Protein AF-A0A7M1UNX0-F1 (afdb_monomer)

Mean predicted aligned error: 16.03 Å

Sequence (119 aa):
MTHSYSLNDPLVTTILVFTSMSVSFLVLLIIYQSLKSRVVRETKIYLSGEPEEVVREASPSVGNLYWGFIKKFARSIFNTLINKVQTGSIHEWFSFISSWLGILILLAVLMSILYLLAR

Structure (mmCIF, N/CA/C/O backbone):
data_AF-A0A7M1UNX0-F1
#
_entry.id   AF-A0A7M1UNX0-F1
#
loop_
_atom_site.group_PDB
_atom_site.id
_atom_site.type_symbol
_atom_site.label_atom_id
_atom_site.label_alt_id
_atom_site.label_comp_id
_atom_site.label_asym_id
_atom_site.label_entity_id
_atom_site.label_seq_id
_atom_site.pdbx_PDB_ins_code
_atom_site.Cartn_x
_atom_site.Cartn_y
_atom_site.Cartn_z
_atom_site.occupancy
_atom_site.B_iso_or_equiv
_atom_site.auth_seq_id
_atom_site.auth_comp_id
_atom_site.auth_asym_id
_atom_site.auth_atom_id
_atom_site.pdbx_PDB_model_num
ATOM 1 N N . MET A 1 1 ? -60.851 4.393 73.363 1.00 43.59 1 MET A N 1
ATOM 2 C CA . MET A 1 1 ? -59.489 4.057 73.827 1.00 43.59 1 MET A CA 1
ATOM 3 C C . MET A 1 1 ? -58.592 3.978 72.607 1.00 43.59 1 MET A C 1
ATOM 5 O O . MET A 1 1 ? -58.645 3.000 71.877 1.00 43.59 1 MET A O 1
ATOM 9 N N . THR A 1 2 ? -57.864 5.047 72.305 1.00 47.06 2 THR A N 1
ATOM 10 C CA . THR A 1 2 ? -56.889 5.058 71.210 1.00 47.06 2 THR A CA 1
ATOM 11 C C . THR A 1 2 ? -55.593 4.469 71.750 1.00 47.06 2 THR A C 1
ATOM 13 O O . THR A 1 2 ? -54.922 5.113 72.553 1.00 47.06 2 THR A O 1
ATOM 16 N N . HIS A 1 3 ? -55.273 3.228 71.380 1.00 55.56 3 HIS A N 1
ATOM 17 C CA . HIS A 1 3 ? -53.982 2.625 71.705 1.00 55.56 3 HIS A CA 1
ATOM 18 C C . HIS A 1 3 ? -52.884 3.419 70.989 1.00 55.56 3 HIS A C 1
ATOM 20 O O . HIS A 1 3 ? -52.670 3.272 69.789 1.00 55.56 3 HIS A O 1
ATOM 26 N N . SER A 1 4 ? -52.220 4.311 71.720 1.00 59.09 4 SER A N 1
ATOM 27 C CA . SER A 1 4 ? -50.981 4.942 71.286 1.00 59.09 4 SER A CA 1
ATOM 28 C C . SER A 1 4 ? -49.886 3.880 71.343 1.00 59.09 4 SER A C 1
ATOM 30 O O . SER A 1 4 ? -49.402 3.550 72.426 1.00 59.09 4 SER A O 1
ATOM 32 N N . TYR A 1 5 ? -49.543 3.294 70.197 1.00 60.19 5 TYR A N 1
ATOM 33 C CA . TYR A 1 5 ? -48.429 2.355 70.096 1.00 60.19 5 TYR A CA 1
ATOM 34 C C . TYR A 1 5 ? -47.144 3.065 70.542 1.00 60.19 5 TYR A C 1
ATOM 36 O O . TYR A 1 5 ? -46.723 4.052 69.939 1.00 60.19 5 TYR A O 1
ATOM 44 N N . SER A 1 6 ? -46.558 2.600 71.644 1.00 61.09 6 SER A N 1
ATOM 45 C CA . SER A 1 6 ? -45.276 3.091 72.142 1.00 61.09 6 SER A CA 1
ATOM 46 C C . SER A 1 6 ? -44.169 2.633 71.195 1.00 61.09 6 SER A C 1
ATOM 48 O O . SER A 1 6 ? -44.058 1.445 70.901 1.00 61.09 6 SER A O 1
ATOM 50 N N . LEU A 1 7 ? -43.315 3.559 70.752 1.00 60.22 7 LEU A N 1
ATOM 51 C CA . LEU A 1 7 ? -42.129 3.264 69.933 1.00 60.22 7 LEU A CA 1
ATOM 52 C C . LEU A 1 7 ? -41.127 2.313 70.622 1.00 60.22 7 LEU A C 1
ATOM 54 O O . LEU A 1 7 ? -40.220 1.815 69.963 1.00 60.22 7 LEU A O 1
ATOM 58 N N . ASN A 1 8 ? -41.296 2.039 71.921 1.00 66.75 8 ASN A N 1
ATOM 59 C CA . ASN A 1 8 ? -40.419 1.171 72.710 1.00 66.75 8 ASN A CA 1
ATOM 60 C C . ASN A 1 8 ? -40.891 -0.289 72.782 1.00 66.75 8 ASN A C 1
ATOM 62 O O . ASN A 1 8 ? -40.257 -1.086 73.469 1.00 66.75 8 ASN A O 1
ATOM 66 N N . ASP A 1 9 ? -41.996 -0.648 72.124 1.00 82.44 9 ASP A N 1
ATOM 67 C CA . ASP A 1 9 ? -42.488 -2.025 72.126 1.00 82.44 9 ASP A CA 1
ATOM 68 C C . ASP A 1 9 ? -41.681 -2.879 71.117 1.00 82.44 9 ASP A C 1
ATOM 70 O O . ASP A 1 9 ? -41.762 -2.635 69.904 1.00 82.44 9 ASP A O 1
ATOM 74 N N . PRO A 1 10 ? -40.864 -3.852 71.573 1.00 82.88 10 PRO A N 1
ATOM 75 C CA . PRO A 1 10 ? -39.903 -4.568 70.727 1.00 82.88 10 PRO A CA 1
ATOM 76 C C . PRO A 1 10 ? -40.557 -5.362 69.585 1.00 82.88 10 PRO A C 1
ATOM 78 O O . PRO A 1 10 ? -39.935 -5.608 68.551 1.00 82.88 10 PRO A O 1
ATOM 81 N N . LEU A 1 11 ? -41.823 -5.749 69.740 1.00 87.12 11 LEU A N 1
ATOM 82 C CA . LEU A 1 11 ? -42.579 -6.462 68.710 1.00 87.12 11 LEU A CA 1
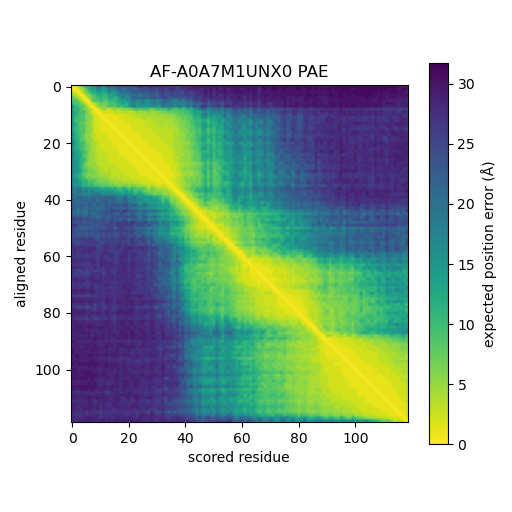ATOM 83 C C . LEU A 1 11 ? -42.968 -5.533 67.551 1.00 87.12 11 LEU A C 1
ATOM 85 O O . LEU A 1 11 ? -42.800 -5.885 66.383 1.00 87.12 11 LEU A O 1
ATOM 89 N N . VAL A 1 12 ? -43.428 -4.321 67.872 1.00 86.50 12 VAL A N 1
ATOM 90 C CA . VAL A 1 12 ? -43.843 -3.316 66.881 1.00 86.50 12 VAL A CA 1
ATOM 91 C C . VAL A 1 12 ? -42.637 -2.820 66.086 1.00 86.50 12 VAL A C 1
ATOM 93 O O . VAL A 1 12 ? -42.711 -2.707 64.861 1.00 86.50 12 VAL A O 1
ATOM 96 N N . THR A 1 13 ? -41.502 -2.592 66.750 1.00 85.94 13 THR A N 1
ATOM 97 C CA . THR A 1 13 ? -40.258 -2.182 66.082 1.00 85.94 13 THR A CA 1
ATOM 98 C C . THR A 1 13 ? -39.712 -3.277 65.168 1.00 85.94 13 THR A C 1
ATOM 100 O O . THR A 1 13 ? -39.326 -2.980 64.038 1.00 85.94 13 THR A O 1
ATOM 103 N N . THR A 1 14 ? -39.758 -4.544 65.589 1.00 88.00 14 THR A N 1
ATOM 104 C CA . THR A 1 14 ? -39.328 -5.683 64.757 1.00 88.00 14 THR A CA 1
ATOM 105 C C . THR A 1 14 ? -40.171 -5.806 63.489 1.00 88.00 14 THR A C 1
ATOM 107 O O . THR A 1 14 ? -39.621 -5.936 62.394 1.00 88.00 14 THR A O 1
ATOM 110 N N . ILE A 1 15 ? -41.500 -5.707 63.606 1.00 92.00 15 ILE A N 1
ATOM 111 C CA . ILE A 1 15 ? -42.409 -5.753 62.450 1.00 92.00 15 ILE A CA 1
ATOM 112 C C . ILE A 1 15 ? -42.124 -4.586 61.499 1.00 92.00 15 ILE A C 1
ATOM 114 O O . ILE A 1 15 ? -42.056 -4.776 60.283 1.00 92.00 15 ILE A O 1
ATOM 118 N N . LEU A 1 16 ? -41.910 -3.386 62.036 1.00 92.06 16 LEU A N 1
ATOM 119 C CA . LEU A 1 16 ? -41.653 -2.189 61.239 1.00 92.06 16 LEU A CA 1
ATOM 120 C C . LEU A 1 16 ? -40.323 -2.277 60.474 1.00 92.06 16 LEU A C 1
ATOM 122 O O . LEU A 1 16 ? -40.277 -1.950 59.287 1.00 92.06 16 LEU A O 1
ATOM 126 N N . VAL A 1 17 ? -39.266 -2.789 61.112 1.00 92.88 17 VAL A N 1
ATOM 127 C CA . VAL A 1 17 ? -37.964 -3.038 60.469 1.00 92.88 17 VAL A CA 1
ATOM 128 C C . VAL A 1 17 ? -38.071 -4.131 59.405 1.00 92.88 17 VAL A C 1
ATOM 130 O O . VAL A 1 17 ? -37.582 -3.961 58.291 1.00 92.88 17 VAL A O 1
ATOM 133 N N . PHE A 1 18 ? -38.759 -5.235 59.691 1.00 95.69 18 PHE A N 1
ATOM 134 C CA . PHE A 1 18 ? -38.923 -6.316 58.718 1.00 95.69 18 PHE A CA 1
ATOM 135 C C . PHE A 1 18 ? -39.702 -5.858 57.477 1.00 95.69 18 PHE A C 1
ATOM 137 O O . PHE A 1 18 ? -39.346 -6.179 56.338 1.00 95.69 18 PHE A O 1
ATOM 144 N N . THR A 1 19 ? -40.742 -5.051 57.692 1.00 94.94 19 THR A N 1
ATOM 145 C CA . THR A 1 19 ? -41.556 -4.488 56.611 1.00 94.94 19 THR A CA 1
ATOM 146 C C . THR A 1 19 ? -40.736 -3.510 55.769 1.00 94.94 19 THR A C 1
ATOM 148 O O . THR A 1 19 ? -40.755 -3.599 54.542 1.00 94.94 19 THR A O 1
ATOM 151 N N . SER A 1 20 ? -39.951 -2.627 56.394 1.00 94.00 20 SER A N 1
ATOM 152 C CA . SER A 1 20 ? -39.115 -1.662 55.667 1.00 94.00 20 SER A CA 1
ATOM 153 C C . SER A 1 20 ? -38.003 -2.339 54.859 1.00 94.00 20 SER A C 1
ATOM 155 O O . SER A 1 20 ? -37.759 -1.956 53.710 1.00 94.00 20 SER A O 1
ATOM 157 N N . MET A 1 21 ? -37.386 -3.398 55.392 1.00 95.19 21 MET A N 1
ATOM 158 C CA . MET A 1 21 ? -36.400 -4.206 54.666 1.00 95.19 21 MET A CA 1
ATOM 159 C C . MET A 1 21 ? -37.033 -4.939 53.480 1.00 95.19 21 MET A C 1
ATOM 161 O O . MET A 1 21 ? -36.472 -4.928 52.385 1.00 9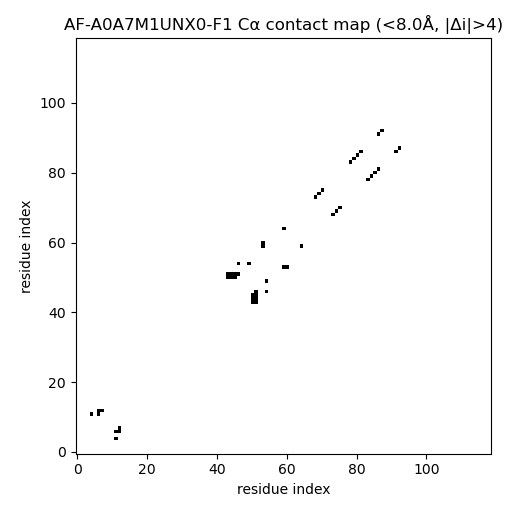5.19 21 MET A O 1
ATOM 165 N N . SER A 1 22 ? -38.224 -5.514 53.664 1.00 96.12 22 SER A N 1
ATOM 166 C CA . SER A 1 22 ? -38.945 -6.230 52.602 1.00 96.12 22 SER A CA 1
ATOM 167 C C . SER A 1 22 ? -39.342 -5.304 51.450 1.00 96.12 22 SER A C 1
ATOM 169 O O . SER A 1 22 ? -39.153 -5.645 50.281 1.00 96.12 22 SER A O 1
ATOM 171 N N . VAL A 1 23 ? -39.833 -4.103 51.769 1.00 97.38 23 VAL A N 1
ATOM 172 C CA . VAL A 1 23 ? -40.164 -3.077 50.768 1.00 97.38 23 VAL A CA 1
ATOM 173 C C . VAL A 1 23 ? -38.905 -2.624 50.031 1.00 97.38 23 VAL A C 1
ATOM 175 O O . VAL A 1 23 ? -38.898 -2.577 48.803 1.00 97.38 23 VAL A O 1
ATOM 178 N N . SER A 1 24 ? -37.817 -2.362 50.758 1.00 95.62 24 SER A N 1
ATOM 179 C CA . SER A 1 24 ? -36.543 -1.950 50.156 1.00 95.62 24 SER A CA 1
ATOM 180 C C . SER A 1 24 ? -35.989 -3.017 49.208 1.00 95.62 24 SER A C 1
ATOM 182 O O . SER A 1 24 ? -35.547 -2.701 48.103 1.00 95.62 24 SER A O 1
ATOM 184 N N . PHE A 1 25 ? -36.068 -4.292 49.597 1.00 97.44 25 PHE A N 1
ATOM 185 C CA . PHE A 1 25 ? -35.654 -5.414 48.760 1.00 97.44 25 PHE A CA 1
ATOM 186 C C . PHE A 1 25 ? -36.489 -5.517 47.478 1.00 97.44 25 PHE A C 1
ATOM 188 O O . PHE A 1 25 ? -35.925 -5.637 46.391 1.00 97.44 25 PHE A O 1
ATOM 195 N N . LEU A 1 26 ? -37.818 -5.411 47.578 1.00 97.38 26 LEU A N 1
ATOM 196 C CA . LEU A 1 26 ? -38.707 -5.445 46.412 1.00 97.38 26 LEU A CA 1
ATOM 197 C C . LEU A 1 26 ? -38.418 -4.303 45.435 1.00 97.38 26 LEU A C 1
ATOM 199 O O . LEU A 1 26 ? -38.343 -4.536 44.229 1.00 97.38 26 LEU A O 1
ATOM 203 N N . VAL A 1 27 ? -38.201 -3.089 45.94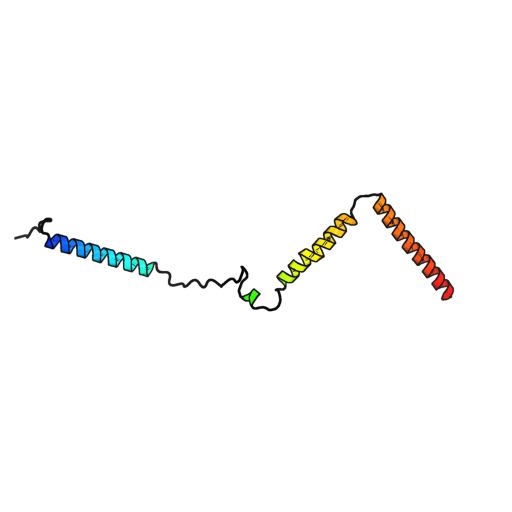5 1.00 97.38 27 VAL A N 1
ATOM 204 C CA . VAL A 1 27 ? -37.848 -1.926 45.119 1.00 97.38 27 VAL A CA 1
ATOM 205 C C . VAL A 1 27 ? -36.541 -2.176 44.365 1.00 97.38 27 VAL A C 1
ATOM 207 O O . VAL A 1 27 ? -36.489 -1.991 43.148 1.00 97.38 27 VAL A O 1
ATOM 210 N N . LEU A 1 28 ? -35.502 -2.662 45.049 1.00 96.50 28 LEU A N 1
ATOM 211 C CA . LEU A 1 28 ? -34.222 -2.989 44.412 1.00 96.50 28 LEU A CA 1
ATOM 212 C C . LEU A 1 28 ? -34.359 -4.096 43.364 1.00 96.50 28 LEU A C 1
ATOM 214 O O . LEU A 1 28 ? -33.731 -4.024 42.309 1.00 96.50 28 LEU A O 1
ATOM 218 N N . LEU A 1 29 ? -35.200 -5.096 43.620 1.00 96.69 29 LEU A N 1
ATOM 219 C CA . LEU A 1 29 ? -35.440 -6.201 42.697 1.00 96.69 29 LEU A CA 1
ATOM 220 C C . LEU A 1 29 ? -36.133 -5.710 41.415 1.00 96.69 29 LEU A C 1
ATOM 222 O O . LEU A 1 29 ? -35.725 -6.087 40.314 1.00 96.69 29 LEU A O 1
ATOM 226 N N . ILE A 1 30 ? -37.122 -4.821 41.536 1.00 96.50 30 ILE A N 1
ATOM 227 C CA . ILE A 1 30 ? -37.799 -4.190 40.391 1.00 96.50 30 ILE A CA 1
ATOM 228 C C . ILE A 1 30 ? -36.816 -3.341 39.578 1.00 96.50 30 ILE A C 1
ATOM 230 O O . ILE A 1 30 ? -36.779 -3.445 38.347 1.00 96.50 30 ILE A O 1
ATOM 234 N N . ILE A 1 31 ? -35.988 -2.536 40.250 1.00 95.38 31 ILE A N 1
ATOM 235 C CA . ILE A 1 31 ? -34.954 -1.717 39.602 1.00 95.38 31 ILE A CA 1
ATOM 236 C C . ILE A 1 31 ? -33.957 -2.613 38.862 1.00 95.38 31 ILE A C 1
ATOM 238 O O . ILE A 1 31 ? -33.671 -2.373 37.690 1.00 95.38 31 ILE A O 1
ATOM 242 N N . TYR A 1 32 ? -33.476 -3.679 39.505 1.00 95.31 32 TYR A N 1
ATOM 243 C CA . TYR A 1 32 ? -32.552 -4.636 38.901 1.00 95.31 32 TYR A CA 1
ATOM 244 C C . TYR A 1 32 ? -33.148 -5.283 37.649 1.00 95.31 32 TYR A C 1
ATOM 246 O O . TYR A 1 32 ? -32.501 -5.298 36.606 1.00 95.31 32 TYR A O 1
ATOM 254 N N . GLN A 1 33 ? -34.387 -5.777 37.714 1.00 92.94 33 GLN A N 1
ATOM 255 C CA . GLN A 1 33 ? -35.038 -6.379 36.548 1.00 92.94 33 GLN A CA 1
ATOM 256 C C . GLN A 1 33 ? -35.270 -5.376 35.412 1.00 92.94 33 GLN A C 1
ATOM 258 O O . GLN A 1 33 ? -35.189 -5.760 34.246 1.00 92.94 33 GLN A O 1
ATOM 263 N N . SER A 1 34 ? -35.522 -4.106 35.738 1.00 90.31 34 SER A N 1
ATOM 264 C CA . SER A 1 34 ? -35.727 -3.043 34.747 1.00 90.31 34 SER A CA 1
ATOM 265 C C . SER A 1 34 ? -34.420 -2.596 34.086 1.00 90.31 34 SER A C 1
ATOM 267 O O . SER A 1 34 ? -34.400 -2.322 32.889 1.00 90.31 34 SER A O 1
ATOM 269 N N . LEU A 1 35 ? -33.323 -2.543 34.847 1.00 90.25 35 LEU A N 1
ATOM 270 C CA . LEU A 1 35 ? -31.995 -2.158 34.354 1.00 90.25 35 LEU A CA 1
ATOM 271 C C . LEU A 1 35 ? -31.235 -3.315 33.706 1.00 90.25 35 LEU A C 1
ATOM 273 O O . LEU A 1 35 ? -30.281 -3.079 32.961 1.00 90.25 35 LEU A O 1
ATOM 277 N N . LYS A 1 36 ? -31.617 -4.565 33.988 1.00 88.50 36 LYS A N 1
ATOM 278 C CA . LYS A 1 36 ? -30.982 -5.739 33.398 1.00 88.50 36 LYS A CA 1
ATOM 279 C C . LYS A 1 36 ? -31.161 -5.693 31.883 1.00 88.50 36 LYS A C 1
ATOM 281 O O . LYS A 1 36 ? -32.236 -5.977 31.354 1.00 88.50 36 LYS A O 1
ATOM 286 N N . SER A 1 37 ? -30.073 -5.363 31.190 1.00 78.69 37 SER A N 1
ATOM 287 C CA . SER A 1 37 ? -30.018 -5.410 29.734 1.00 78.69 37 SER A CA 1
ATOM 288 C C . SER A 1 37 ? -30.431 -6.800 29.255 1.00 78.69 37 SER A C 1
ATOM 290 O O . SER A 1 37 ? -29.869 -7.812 29.675 1.00 78.69 37 SER A O 1
ATOM 292 N N . ARG A 1 38 ? -31.427 -6.841 28.368 1.00 78.81 38 ARG A N 1
ATOM 293 C CA . ARG A 1 38 ? -31.858 -8.069 27.684 1.00 78.81 38 ARG A CA 1
ATOM 294 C C . ARG A 1 38 ? -31.006 -8.378 26.455 1.00 78.81 38 ARG A C 1
ATOM 296 O O . ARG A 1 38 ? -31.157 -9.442 25.866 1.00 78.81 38 ARG A O 1
ATOM 303 N N . VAL A 1 39 ? -30.132 -7.454 26.061 1.00 78.44 39 VAL A N 1
ATOM 304 C CA . VAL A 1 39 ? -29.289 -7.603 24.879 1.00 78.44 39 VAL A CA 1
ATOM 305 C C . VAL A 1 39 ? -28.002 -8.302 25.293 1.00 78.44 39 VAL A C 1
ATOM 307 O O . VAL A 1 39 ? -27.145 -7.714 25.957 1.00 78.44 39 VAL A O 1
ATOM 310 N N . VAL A 1 40 ? -27.878 -9.567 24.897 1.00 75.69 40 VAL A N 1
ATOM 311 C CA . VAL A 1 40 ? -26.602 -10.280 24.917 1.00 75.69 40 VAL A CA 1
ATOM 312 C C . VAL A 1 40 ? -25.740 -9.652 23.829 1.00 75.69 40 VAL A C 1
ATOM 314 O O . VAL A 1 40 ? -26.099 -9.662 22.654 1.00 75.69 40 VAL A O 1
ATOM 317 N N . ARG A 1 41 ? -24.631 -9.027 24.225 1.00 66.62 41 ARG A N 1
ATOM 318 C CA . ARG A 1 41 ? -23.703 -8.420 23.275 1.00 66.62 41 ARG A CA 1
ATOM 319 C C . ARG A 1 41 ? -22.950 -9.548 22.576 1.00 66.62 41 ARG A C 1
ATOM 321 O O . ARG A 1 41 ? -22.065 -10.147 23.177 1.00 66.62 41 ARG A O 1
ATOM 328 N N . GLU A 1 42 ? -23.294 -9.828 21.324 1.00 72.56 42 GLU A N 1
ATOM 329 C CA . GLU A 1 42 ? -22.480 -10.698 20.477 1.00 72.56 42 GLU A CA 1
ATOM 330 C C . GLU A 1 42 ? -21.187 -9.961 20.118 1.00 72.56 42 GLU A C 1
ATOM 332 O O . GLU A 1 42 ? -21.114 -9.174 19.174 1.00 72.56 42 GLU A O 1
ATOM 337 N N . THR A 1 43 ? -20.152 -10.148 20.931 1.00 70.50 43 THR A N 1
ATOM 338 C CA . THR A 1 43 ? -18.800 -9.734 20.566 1.00 70.50 43 THR A CA 1
ATOM 339 C C . THR A 1 43 ? -18.233 -10.782 19.623 1.00 70.50 43 THR A C 1
ATOM 341 O O . THR A 1 43 ? -18.000 -11.915 20.045 1.00 70.50 43 THR A O 1
ATOM 344 N N . LYS A 1 44 ? -18.007 -10.408 18.358 1.00 72.25 44 LYS A N 1
ATOM 345 C CA . LYS A 1 44 ? -17.253 -11.248 17.421 1.00 72.25 44 LYS A CA 1
ATOM 346 C C . LYS A 1 44 ? -15.917 -11.628 18.066 1.00 72.25 44 LYS A C 1
ATOM 348 O O . LYS A 1 44 ? -15.231 -10.769 18.622 1.00 72.25 44 LYS A O 1
ATOM 353 N N . ILE A 1 45 ? -15.579 -12.913 18.024 1.00 78.06 45 ILE A N 1
ATOM 354 C CA . ILE A 1 45 ? -14.311 -13.421 18.541 1.00 78.06 45 ILE A CA 1
ATOM 355 C C . ILE A 1 45 ? -13.218 -12.993 17.559 1.00 78.06 45 ILE A C 1
ATOM 357 O O . ILE A 1 45 ? -13.315 -13.240 16.356 1.00 78.06 45 ILE A O 1
ATOM 361 N N . TYR A 1 46 ? -12.200 -12.309 18.076 1.00 80.50 46 TYR A N 1
ATOM 362 C CA . TYR A 1 46 ? -11.013 -11.944 17.312 1.00 80.50 46 TYR A CA 1
ATOM 363 C C . TYR A 1 46 ? -9.915 -12.958 17.612 1.00 80.50 46 TYR A C 1
ATOM 365 O O . TYR A 1 46 ? -9.564 -13.183 18.772 1.00 80.50 46 TYR A O 1
ATOM 373 N N . LEU A 1 47 ? -9.352 -13.550 16.567 1.00 77.44 47 LEU A N 1
ATOM 374 C CA . LEU A 1 47 ? -8.202 -14.439 16.656 1.00 77.44 47 LEU A CA 1
ATOM 375 C C . LEU A 1 47 ? -6.960 -13.606 16.344 1.00 77.44 47 LEU A C 1
ATOM 377 O O . LEU A 1 47 ? -6.774 -13.144 15.223 1.00 77.44 47 LEU A O 1
ATOM 381 N N . SER A 1 48 ? -6.125 -13.372 17.359 1.00 79.38 48 SER A N 1
ATOM 382 C CA . SER A 1 48 ? -4.887 -12.583 17.234 1.00 79.38 48 SER A CA 1
ATOM 383 C C . SER A 1 48 ? -5.088 -11.152 16.706 1.00 79.38 48 SER A C 1
ATOM 385 O O . SER A 1 48 ? -4.218 -10.610 16.031 1.00 79.38 48 SER A O 1
ATOM 387 N N . GLY A 1 49 ? -6.226 -10.527 17.027 1.00 79.50 49 GLY A N 1
ATOM 388 C CA . GLY A 1 49 ? -6.560 -9.166 16.585 1.00 79.50 49 GLY A CA 1
ATOM 389 C C . GLY A 1 49 ? -7.212 -9.085 15.202 1.00 79.50 49 GLY A C 1
ATOM 390 O O . GLY A 1 49 ? -7.677 -8.012 14.828 1.00 79.50 49 GLY A O 1
ATOM 391 N N . GLU A 1 50 ? -7.324 -10.205 14.489 1.00 78.56 50 GLU A N 1
ATOM 392 C CA . GLU A 1 50 ? -8.035 -10.307 13.214 1.00 78.56 50 GLU A CA 1
ATOM 393 C C . GLU A 1 50 ? -9.430 -10.920 13.426 1.00 78.56 50 GLU A C 1
ATOM 395 O O . GLU A 1 50 ? -9.617 -11.761 14.317 1.00 78.56 50 GLU A O 1
ATOM 400 N N . PRO A 1 51 ? -10.445 -10.505 12.651 1.00 81.25 51 PRO A N 1
ATOM 401 C CA . PRO A 1 51 ? -11.764 -11.120 12.721 1.00 81.25 51 PRO A CA 1
ATOM 402 C C . PRO A 1 51 ? -11.703 -12.578 12.240 1.00 81.25 51 PRO A C 1
ATOM 404 O O . PRO A 1 51 ? -10.928 -12.918 11.347 1.00 81.25 51 PRO A O 1
ATOM 407 N N . GLU A 1 52 ? -12.562 -13.439 12.795 1.00 79.19 52 GLU A N 1
ATOM 408 C CA . GLU A 1 52 ? -12.634 -14.871 12.446 1.00 79.19 52 GLU A CA 1
ATOM 409 C C . GLU A 1 52 ? -12.727 -15.142 10.934 1.00 79.19 52 GLU A C 1
ATOM 411 O O . GLU A 1 52 ? -12.173 -16.122 10.443 1.00 79.19 52 GLU A O 1
ATOM 416 N N . GLU A 1 53 ? -13.396 -14.255 10.197 1.00 76.94 53 GLU A N 1
ATOM 417 C CA . GLU A 1 53 ? -13.554 -14.308 8.739 1.00 76.94 53 GLU A CA 1
ATOM 418 C C . GLU A 1 53 ? -12.193 -14.352 8.016 1.00 76.94 53 GLU A C 1
ATOM 420 O O . GLU A 1 53 ? -12.014 -15.145 7.097 1.00 76.94 53 GLU A O 1
ATOM 425 N N . VAL A 1 54 ? -11.199 -13.593 8.493 1.00 74.00 54 VAL A N 1
ATOM 426 C CA . VAL A 1 54 ? -9.849 -13.530 7.902 1.00 74.00 54 VAL A CA 1
ATOM 427 C C . VAL A 1 54 ? -9.034 -14.789 8.206 1.00 74.00 54 VAL A C 1
ATOM 429 O O . VAL A 1 54 ? -8.223 -15.207 7.387 1.00 74.00 54 VAL A O 1
ATOM 432 N N . VAL A 1 55 ? -9.241 -15.407 9.372 1.00 72.94 55 VAL A N 1
ATOM 433 C CA . VAL A 1 55 ? -8.493 -16.608 9.794 1.00 72.94 55 VAL A CA 1
ATOM 434 C C . VAL A 1 55 ? -9.051 -17.883 9.158 1.00 72.94 55 VAL A C 1
ATOM 436 O O . VAL A 1 55 ? -8.321 -18.855 8.971 1.00 72.94 55 VAL A O 1
ATOM 439 N N . ARG A 1 56 ? -10.343 -17.895 8.815 1.00 74.94 56 ARG A N 1
ATOM 440 C CA . ARG A 1 56 ? -10.986 -19.027 8.131 1.00 74.94 56 ARG A CA 1
ATOM 441 C C . ARG A 1 56 ? -10.590 -19.141 6.660 1.00 74.94 56 ARG A C 1
ATOM 443 O O . ARG A 1 56 ? -10.665 -20.234 6.102 1.00 74.94 56 ARG A O 1
ATOM 450 N N . GLU A 1 57 ? -10.193 -18.042 6.029 1.00 77.19 57 GLU A N 1
ATOM 451 C CA . GLU A 1 57 ? -9.764 -18.039 4.634 1.00 77.19 57 GLU A CA 1
ATOM 452 C C . GLU A 1 57 ? -8.310 -18.513 4.500 1.00 77.19 57 GLU A C 1
ATOM 454 O O . GLU A 1 57 ? -7.397 -18.006 5.146 1.00 77.19 57 GLU A O 1
ATOM 459 N N . ALA A 1 58 ? -8.072 -19.489 3.619 1.00 75.69 58 ALA A N 1
ATOM 460 C CA . ALA A 1 58 ? -6.724 -19.997 3.348 1.00 75.69 58 ALA A CA 1
ATOM 461 C C . ALA A 1 58 ? -5.840 -18.985 2.590 1.00 75.69 58 ALA A C 1
ATOM 463 O O . ALA A 1 58 ? -4.614 -19.104 2.589 1.00 75.69 58 ALA A O 1
ATOM 464 N N . SER A 1 59 ? -6.453 -18.005 1.921 1.00 77.38 59 SER A N 1
ATOM 465 C CA . SER A 1 59 ? -5.769 -16.966 1.154 1.00 77.38 59 SER A CA 1
ATOM 466 C C . SER A 1 59 ? -5.920 -15.597 1.816 1.00 77.38 59 SER A C 1
ATOM 468 O O . SER A 1 59 ? -7.007 -15.278 2.290 1.00 77.38 59 SER A O 1
ATOM 470 N N . PRO A 1 60 ? -4.879 -14.747 1.795 1.00 75.94 60 PRO A N 1
ATOM 471 C CA . PRO A 1 60 ? -4.987 -13.388 2.304 1.00 75.94 60 PRO A CA 1
ATOM 472 C C . PRO A 1 60 ? -5.977 -12.559 1.479 1.00 75.94 60 PRO A C 1
ATOM 474 O O . PRO A 1 60 ? -6.063 -12.703 0.258 1.00 75.94 60 PRO A O 1
ATOM 477 N N . SER A 1 61 ? -6.660 -11.627 2.146 1.00 81.75 61 SER A N 1
ATOM 478 C CA . SER A 1 61 ? -7.551 -10.677 1.482 1.00 81.75 61 SER A CA 1
ATOM 479 C C . SER A 1 61 ? -6.809 -9.835 0.435 1.00 81.75 61 SER A C 1
ATOM 481 O O . SER A 1 61 ? -5.611 -9.545 0.554 1.00 81.75 61 SER A O 1
ATOM 483 N N . VAL A 1 62 ? -7.541 -9.376 -0.582 1.00 83.88 62 VAL A N 1
ATOM 484 C CA . VAL A 1 62 ? -7.000 -8.513 -1.649 1.00 83.88 62 VAL A CA 1
ATOM 485 C C . VAL A 1 62 ? -6.362 -7.241 -1.073 1.00 83.88 62 VAL A C 1
ATOM 487 O O . VAL A 1 62 ? -5.318 -6.803 -1.552 1.00 83.88 62 VAL A O 1
ATOM 490 N N . GLY A 1 63 ? -6.927 -6.687 0.006 1.00 83.25 63 GLY A N 1
ATOM 491 C CA . GLY A 1 63 ? -6.360 -5.533 0.709 1.00 83.25 63 GLY A CA 1
ATOM 492 C C . GLY A 1 63 ? -4.987 -5.819 1.326 1.00 83.25 63 GLY A C 1
ATOM 493 O O . GLY A 1 63 ? -4.066 -5.011 1.189 1.00 83.25 63 GLY A O 1
ATOM 494 N N . ASN A 1 64 ? -4.808 -6.997 1.928 1.00 83.12 64 ASN A N 1
ATOM 495 C CA . ASN A 1 64 ? -3.528 -7.414 2.504 1.00 83.12 64 ASN A CA 1
ATOM 496 C C . ASN A 1 64 ? -2.471 -7.674 1.423 1.00 83.12 64 ASN A C 1
ATOM 498 O O . ASN A 1 64 ? -1.312 -7.284 1.583 1.00 83.12 64 ASN A O 1
ATOM 502 N N . LEU A 1 65 ? -2.869 -8.264 0.293 1.00 86.81 65 LEU A N 1
ATOM 503 C CA . LEU A 1 65 ? -2.013 -8.427 -0.887 1.00 86.81 65 LEU A CA 1
ATOM 504 C C . LEU A 1 65 ? -1.581 -7.079 -1.471 1.00 86.81 65 LEU A C 1
ATOM 506 O O . LEU A 1 65 ? -0.392 -6.869 -1.720 1.00 86.81 65 LEU A O 1
ATOM 510 N N . TYR A 1 66 ? -2.524 -6.149 -1.630 1.00 89.25 66 TYR A N 1
ATOM 511 C CA . TYR A 1 66 ? -2.249 -4.790 -2.089 1.00 89.25 66 TYR A CA 1
ATOM 512 C C . TYR A 1 66 ? -1.245 -4.092 -1.170 1.00 89.25 66 TYR A C 1
ATOM 514 O O . TYR A 1 66 ? -0.234 -3.557 -1.629 1.00 89.25 66 TYR A O 1
ATOM 522 N N . TRP A 1 67 ? -1.463 -4.156 0.143 1.00 87.94 67 TRP A N 1
ATOM 523 C CA . TRP A 1 67 ? -0.554 -3.534 1.098 1.00 87.94 67 TRP A CA 1
ATOM 524 C C . TRP A 1 67 ? 0.833 -4.185 1.104 1.00 87.94 67 TRP A C 1
ATOM 526 O O . TRP A 1 67 ? 1.852 -3.488 1.145 1.00 87.94 67 TRP A O 1
ATOM 536 N N . GLY A 1 68 ? 0.893 -5.514 0.988 1.00 88.69 68 GLY A N 1
ATOM 537 C CA . GLY A 1 68 ? 2.141 -6.257 0.827 1.00 88.69 68 GLY A CA 1
ATOM 538 C C . GLY A 1 68 ? 2.926 -5.818 -0.412 1.00 88.69 68 GLY A C 1
ATOM 539 O O . GLY A 1 68 ? 4.132 -5.562 -0.323 1.00 88.69 68 GLY A O 1
ATOM 540 N N . PHE A 1 69 ? 2.238 -5.653 -1.543 1.00 92.75 69 PHE A N 1
ATOM 541 C CA . PHE A 1 69 ? 2.819 -5.144 -2.784 1.00 92.75 69 PHE A CA 1
ATOM 542 C C . PHE A 1 69 ? 3.361 -3.722 -2.619 1.00 92.75 69 PHE A C 1
ATOM 544 O O . PHE A 1 69 ? 4.523 -3.466 -2.944 1.00 92.75 69 PHE A O 1
ATOM 551 N N . ILE A 1 70 ? 2.570 -2.806 -2.057 1.00 92.44 70 ILE A N 1
ATOM 552 C CA . ILE A 1 70 ? 2.999 -1.418 -1.846 1.00 92.44 70 ILE A CA 1
ATOM 553 C C . ILE A 1 70 ? 4.253 -1.364 -0.969 1.00 92.44 70 ILE A C 1
ATOM 555 O O . ILE A 1 70 ? 5.229 -0.682 -1.299 1.00 92.44 70 ILE A O 1
ATOM 559 N N . LYS A 1 71 ? 4.258 -2.118 0.134 1.00 89.00 71 LYS A N 1
ATOM 560 C CA . LYS A 1 71 ? 5.322 -2.049 1.137 1.00 89.00 71 LYS A CA 1
ATOM 561 C C . LYS A 1 71 ? 6.650 -2.612 0.636 1.00 89.00 71 LYS A C 1
ATOM 563 O O . LYS A 1 71 ? 7.691 -2.046 0.968 1.00 89.00 71 LYS A O 1
ATOM 568 N N . LYS A 1 72 ? 6.631 -3.700 -0.141 1.00 88.44 72 LYS A N 1
ATOM 569 C CA . LYS A 1 72 ? 7.857 -4.310 -0.684 1.00 88.44 72 LYS A CA 1
ATOM 570 C C . LYS A 1 72 ? 8.265 -3.732 -2.032 1.00 88.44 72 LYS A C 1
ATOM 572 O O . LYS A 1 72 ? 9.426 -3.382 -2.209 1.00 88.44 72 LYS A O 1
ATOM 577 N N . PHE A 1 73 ? 7.338 -3.658 -2.978 1.00 90.44 73 PHE A N 1
ATOM 578 C CA . PHE A 1 73 ? 7.661 -3.388 -4.373 1.00 90.44 73 PHE A CA 1
ATOM 579 C C . PHE A 1 73 ? 7.584 -1.899 -4.687 1.00 90.44 73 PHE A C 1
ATOM 581 O O . PHE A 1 73 ? 8.599 -1.294 -5.030 1.00 90.44 73 PHE A O 1
ATOM 588 N N . ALA A 1 74 ? 6.417 -1.282 -4.483 1.00 89.75 74 ALA A N 1
ATOM 589 C CA . ALA A 1 74 ? 6.221 0.123 -4.839 1.00 89.75 74 ALA A CA 1
ATOM 590 C C . ALA A 1 74 ? 7.184 1.038 -4.072 1.00 89.75 74 ALA A C 1
ATOM 592 O O . ALA A 1 74 ? 7.823 1.904 -4.666 1.00 89.75 74 ALA A O 1
ATOM 593 N N . ARG A 1 75 ? 7.372 0.793 -2.769 1.00 90.69 75 ARG A N 1
ATOM 594 C CA . ARG A 1 75 ? 8.307 1.571 -1.950 1.00 90.69 75 ARG A CA 1
ATOM 595 C C . ARG A 1 75 ? 9.764 1.403 -2.383 1.00 90.69 75 ARG A C 1
ATOM 597 O O . ARG A 1 75 ? 10.508 2.379 -2.386 1.00 90.69 75 ARG A O 1
ATOM 604 N N . SER A 1 76 ? 10.177 0.188 -2.747 1.00 89.25 76 SER A N 1
ATOM 605 C CA . SER A 1 76 ? 11.545 -0.070 -3.209 1.00 89.25 76 SER A CA 1
ATOM 606 C C . SER A 1 76 ? 11.820 0.621 -4.542 1.00 89.25 76 SER A C 1
ATOM 608 O O . SER A 1 76 ? 12.836 1.305 -4.674 1.00 89.25 76 SER A O 1
ATOM 610 N N . ILE A 1 77 ? 10.892 0.521 -5.496 1.00 88.69 77 ILE A N 1
ATOM 611 C CA . ILE A 1 77 ? 11.001 1.181 -6.801 1.00 88.69 77 ILE A CA 1
ATOM 612 C C . ILE A 1 77 ? 11.032 2.691 -6.640 1.00 88.69 77 ILE A C 1
ATOM 614 O O . ILE A 1 77 ? 11.935 3.337 -7.160 1.00 88.69 77 ILE A O 1
ATOM 618 N N . PHE A 1 78 ? 10.091 3.245 -5.880 1.00 88.50 78 PHE A N 1
ATOM 619 C CA . PHE A 1 78 ? 10.005 4.680 -5.649 1.00 88.50 78 PHE A CA 1
ATOM 620 C C . PHE A 1 78 ? 11.293 5.232 -5.033 1.00 88.50 78 PHE A C 1
ATOM 622 O O . PHE A 1 78 ? 11.877 6.177 -5.560 1.00 88.50 78 PHE A O 1
ATOM 629 N N . ASN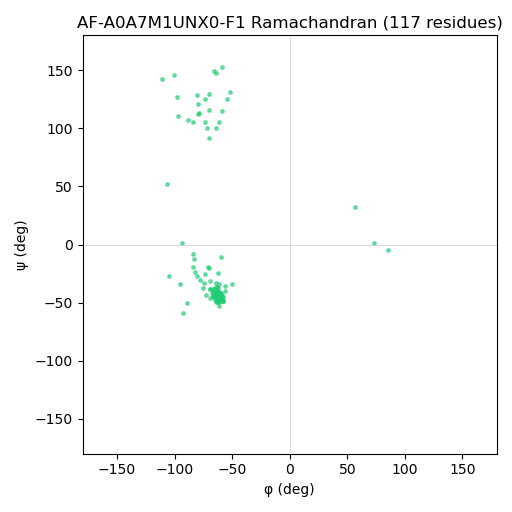 A 1 79 ? 11.796 4.581 -3.980 1.00 86.88 79 ASN A N 1
ATOM 630 C CA . ASN A 1 79 ? 13.059 4.966 -3.356 1.00 86.88 79 ASN A CA 1
ATOM 631 C C . ASN A 1 79 ? 14.243 4.822 -4.316 1.00 86.88 79 ASN A C 1
ATOM 633 O O . ASN A 1 79 ? 15.165 5.627 -4.267 1.00 86.88 79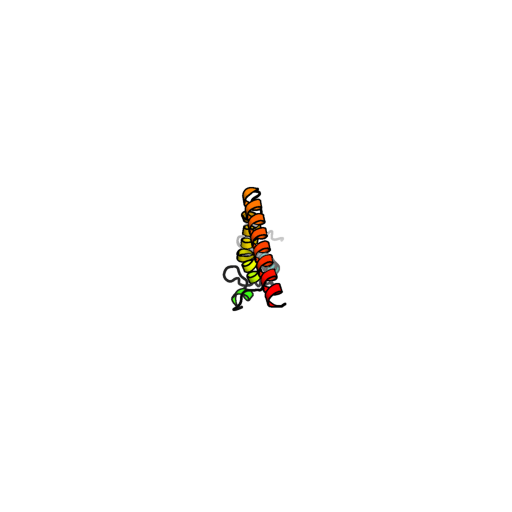 ASN A O 1
ATOM 637 N N . THR A 1 80 ? 14.241 3.803 -5.174 1.00 86.31 80 THR A N 1
ATOM 638 C CA . THR A 1 80 ? 15.322 3.600 -6.143 1.00 86.31 80 THR A CA 1
ATOM 639 C C . THR A 1 80 ? 15.305 4.684 -7.211 1.00 86.31 80 THR A C 1
ATOM 641 O O . THR A 1 80 ? 16.352 5.260 -7.486 1.00 86.31 80 THR A O 1
ATOM 644 N N . LEU A 1 81 ? 14.141 5.003 -7.780 1.00 84.62 81 LEU A N 1
ATOM 645 C CA . LEU A 1 81 ? 14.022 6.064 -8.777 1.00 84.62 81 LEU A CA 1
ATOM 646 C C . LEU A 1 81 ? 14.437 7.410 -8.188 1.00 84.62 81 LEU A C 1
ATOM 648 O O . LEU A 1 81 ? 15.312 8.066 -8.738 1.00 84.62 81 LEU A O 1
ATOM 652 N N . ILE A 1 82 ? 13.865 7.802 -7.052 1.00 82.56 82 ILE A N 1
ATOM 653 C CA . ILE A 1 82 ? 14.170 9.112 -6.473 1.00 82.56 82 ILE A CA 1
ATOM 654 C C . ILE A 1 82 ? 15.638 9.199 -6.065 1.00 82.56 82 ILE A C 1
ATOM 656 O O . ILE A 1 82 ? 16.328 10.130 -6.465 1.00 82.56 82 ILE A O 1
ATOM 660 N N . ASN A 1 83 ? 16.149 8.214 -5.327 1.00 80.81 83 ASN A N 1
ATOM 661 C CA . ASN A 1 83 ? 17.479 8.351 -4.738 1.00 80.81 83 ASN A CA 1
ATOM 662 C C . ASN A 1 83 ? 18.619 8.024 -5.708 1.00 80.81 83 ASN A C 1
ATOM 664 O O . ASN A 1 83 ? 19.732 8.475 -5.467 1.00 80.81 83 ASN A O 1
ATOM 668 N N . LYS A 1 84 ? 18.388 7.219 -6.757 1.00 75.56 84 LYS A N 1
ATOM 669 C CA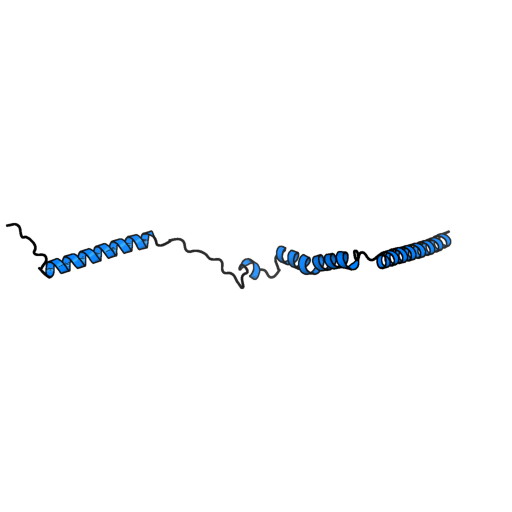 . LYS A 1 84 ? 19.447 6.847 -7.716 1.00 75.56 84 LYS A CA 1
ATOM 670 C C . LYS A 1 84 ? 19.356 7.552 -9.061 1.00 75.56 84 LYS A C 1
ATOM 672 O O . LYS A 1 84 ? 20.369 7.648 -9.736 1.00 75.56 84 LYS A O 1
ATOM 677 N N . VAL A 1 85 ? 18.164 7.966 -9.493 1.00 73.50 85 VAL A N 1
ATOM 678 C CA . VAL A 1 85 ? 17.990 8.626 -10.800 1.00 73.50 85 VAL A CA 1
ATOM 679 C C . VAL A 1 85 ? 18.004 10.144 -10.642 1.00 73.50 85 VAL A C 1
ATOM 681 O O . VAL A 1 85 ? 18.513 10.846 -11.510 1.00 73.50 85 VAL A O 1
ATOM 684 N N . GLN A 1 86 ? 17.483 10.666 -9.529 1.00 72.50 86 GLN A N 1
ATOM 685 C CA . GLN A 1 86 ? 17.449 12.101 -9.236 1.00 72.50 86 GLN A CA 1
ATOM 686 C C . GLN A 1 86 ? 18.469 12.487 -8.161 1.00 72.50 86 GLN A C 1
ATOM 688 O O . GLN A 1 86 ? 18.157 13.155 -7.180 1.00 72.50 86 GLN A O 1
ATOM 693 N N . THR A 1 87 ? 19.721 12.092 -8.363 1.00 76.19 87 THR A N 1
ATOM 694 C CA . THR A 1 87 ? 20.842 12.375 -7.453 1.00 76.19 87 THR A CA 1
ATOM 695 C C . THR A 1 87 ? 21.262 13.848 -7.452 1.00 76.19 87 THR A C 1
ATOM 697 O O . THR A 1 87 ? 21.940 14.296 -6.533 1.00 76.19 87 THR A O 1
ATOM 700 N N . GLY A 1 88 ? 20.900 14.617 -8.487 1.00 76.88 88 GLY A N 1
ATOM 701 C CA . GLY A 1 88 ? 21.281 16.030 -8.639 1.00 76.88 88 GLY A CA 1
ATOM 702 C C . GLY A 1 88 ? 22.754 16.260 -9.014 1.00 76.88 88 GLY A C 1
ATOM 703 O O . GLY A 1 88 ? 23.181 17.402 -9.170 1.00 76.88 88 GLY A O 1
ATOM 704 N N . SER A 1 89 ? 23.534 15.189 -9.192 1.00 84.12 89 SER A N 1
ATOM 705 C CA . SER A 1 89 ? 24.933 15.245 -9.618 1.00 84.12 89 SER A CA 1
ATOM 706 C C . SER A 1 89 ? 25.042 15.440 -11.132 1.00 84.12 89 SER A C 1
ATOM 708 O O . SER A 1 89 ? 24.596 14.601 -11.917 1.00 84.12 89 SER A O 1
ATOM 710 N N . ILE A 1 90 ? 25.698 16.524 -11.555 1.00 84.12 90 ILE A N 1
ATOM 711 C CA . ILE A 1 90 ? 25.960 16.809 -12.978 1.00 84.12 90 ILE A CA 1
ATOM 712 C C . ILE A 1 90 ? 26.829 15.712 -13.613 1.00 84.12 90 ILE A C 1
ATOM 714 O O . ILE A 1 90 ? 26.645 15.371 -14.780 1.00 84.12 90 ILE A O 1
ATOM 718 N N . HIS A 1 91 ? 27.757 15.127 -12.850 1.00 87.06 91 HIS A N 1
ATOM 719 C CA . HIS A 1 91 ? 28.635 14.070 -13.349 1.00 87.06 91 HIS A CA 1
ATOM 720 C C . HIS A 1 91 ? 27.859 12.794 -13.705 1.00 87.06 91 HIS A C 1
ATOM 722 O O . HIS A 1 91 ? 28.074 12.210 -14.767 1.00 87.06 91 HIS A O 1
ATOM 728 N N . GLU A 1 92 ? 26.916 12.387 -12.852 1.00 85.00 92 GLU A N 1
ATOM 729 C CA . GLU A 1 92 ? 26.068 11.219 -13.112 1.00 85.00 92 GLU A CA 1
ATOM 730 C C . GLU A 1 92 ? 25.137 11.456 -14.303 1.00 85.00 92 GLU A C 1
ATOM 732 O O . GLU A 1 92 ? 24.971 10.570 -15.141 1.00 85.00 92 GLU A O 1
ATOM 737 N N . TRP A 1 93 ? 24.611 12.677 -14.441 1.00 85.19 93 TRP A N 1
ATOM 738 C CA . TRP A 1 93 ? 23.824 13.068 -15.609 1.00 85.19 93 TRP A CA 1
ATOM 739 C C . TRP A 1 93 ? 24.637 12.977 -16.906 1.00 85.19 93 TRP A C 1
ATOM 741 O O . TRP A 1 93 ? 24.177 12.394 -17.888 1.00 85.19 93 TRP A O 1
ATOM 751 N N . PHE A 1 94 ? 25.873 13.484 -16.910 1.00 89.38 94 PHE A N 1
ATOM 752 C CA . PHE A 1 94 ? 26.750 13.390 -18.077 1.00 89.38 94 PHE A CA 1
ATOM 753 C C . PHE A 1 94 ? 27.091 11.934 -18.424 1.00 89.38 94 PHE A C 1
ATOM 755 O O . PHE A 1 94 ? 27.049 11.553 -19.593 1.00 89.38 94 PHE A O 1
ATOM 762 N N . SER A 1 95 ? 27.371 11.103 -17.416 1.00 89.38 95 SER A N 1
ATOM 763 C CA . SER A 1 95 ? 27.619 9.667 -17.597 1.00 89.38 95 SER A CA 1
ATOM 764 C C . SER A 1 95 ? 26.410 8.948 -18.208 1.00 89.38 95 SER A C 1
ATOM 766 O O . SER A 1 95 ? 26.561 8.166 -19.152 1.00 89.38 95 SER A O 1
ATOM 768 N N . PHE A 1 96 ? 25.199 9.268 -17.744 1.00 89.19 96 PHE A N 1
ATOM 769 C CA . PHE A 1 96 ? 23.954 8.735 -18.297 1.00 89.19 96 PHE A CA 1
ATOM 770 C C . PHE A 1 96 ? 23.757 9.132 -19.768 1.00 89.19 96 PHE A C 1
ATOM 772 O O . PHE A 1 96 ? 23.528 8.264 -20.611 1.00 89.19 96 PHE A O 1
ATOM 779 N N . ILE A 1 97 ? 23.908 10.419 -20.101 1.00 90.00 97 ILE A N 1
ATOM 780 C CA . ILE A 1 97 ? 23.764 10.918 -21.479 1.00 90.00 97 ILE A CA 1
ATOM 781 C C . ILE A 1 97 ? 24.828 10.322 -22.406 1.00 90.00 97 ILE A C 1
ATOM 783 O O . ILE A 1 97 ? 24.503 9.891 -23.511 1.00 90.00 97 ILE A O 1
ATOM 787 N N . SER A 1 98 ? 26.082 10.248 -21.959 1.00 93.62 98 SER A N 1
ATOM 788 C CA . SER A 1 98 ? 27.177 9.641 -22.724 1.00 93.62 98 SER A CA 1
ATOM 789 C C . SER A 1 98 ? 26.920 8.155 -22.998 1.00 93.62 98 SER A C 1
ATOM 791 O O . SER A 1 98 ? 27.047 7.700 -24.136 1.00 93.62 98 SER A O 1
ATOM 793 N N . SER A 1 99 ? 26.460 7.411 -21.987 1.00 93.75 99 SER A N 1
ATOM 794 C CA . SER A 1 99 ? 26.086 5.998 -22.136 1.00 93.75 99 SER A CA 1
ATOM 795 C C . SER A 1 99 ? 24.942 5.820 -23.137 1.00 93.75 99 SER A C 1
ATOM 797 O O . SER A 1 99 ? 24.994 4.940 -23.997 1.00 93.75 99 SER A O 1
ATOM 799 N N . TRP A 1 100 ? 23.928 6.687 -23.070 1.00 94.12 100 TRP A N 1
ATOM 800 C CA . TRP A 1 100 ? 22.799 6.665 -23.997 1.00 94.12 100 TRP A CA 1
ATOM 801 C C . TRP A 1 100 ? 23.216 6.977 -25.440 1.00 94.12 100 TRP A C 1
ATOM 803 O O . TRP A 1 100 ? 22.820 6.271 -26.367 1.00 94.12 100 TRP A O 1
ATOM 813 N N . LEU A 1 101 ? 24.075 7.980 -25.641 1.00 96.38 101 LEU A N 1
ATOM 814 C CA . LEU A 1 101 ? 24.639 8.300 -26.955 1.00 96.38 101 LEU A CA 1
ATOM 815 C C . LEU A 1 101 ? 25.480 7.147 -27.511 1.00 96.38 101 LEU A C 1
ATOM 817 O O . LEU A 1 101 ? 25.356 6.824 -28.690 1.00 96.38 101 LEU A O 1
ATOM 821 N N . GLY A 1 10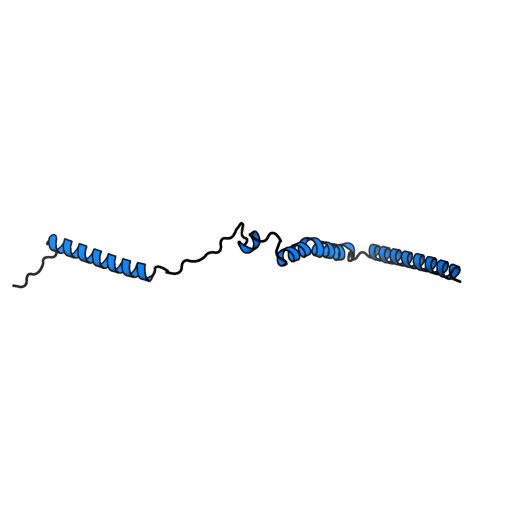2 ? 26.282 6.484 -26.674 1.00 96.81 102 GLY A N 1
ATOM 822 C CA . GLY A 1 102 ? 27.046 5.301 -27.074 1.00 96.81 102 GLY A CA 1
ATOM 823 C C . GLY A 1 102 ? 26.152 4.169 -27.591 1.00 96.81 102 GLY A C 1
ATOM 824 O O . GLY A 1 102 ? 26.436 3.588 -28.640 1.00 96.81 102 GLY A O 1
ATOM 825 N N . ILE A 1 103 ? 25.032 3.905 -26.909 1.00 97.19 103 ILE A N 1
ATOM 826 C CA . ILE A 1 103 ? 24.030 2.919 -27.347 1.00 97.19 103 ILE A CA 1
ATOM 827 C C . ILE A 1 103 ? 23.429 3.312 -28.702 1.00 97.19 103 ILE A C 1
ATOM 829 O O . ILE A 1 103 ? 23.326 2.467 -29.592 1.00 97.19 103 ILE A O 1
ATOM 833 N N . LEU A 1 104 ? 23.062 4.583 -28.885 1.00 97.31 104 LEU A N 1
ATOM 834 C CA . LEU A 1 104 ? 22.502 5.074 -30.147 1.00 97.31 104 LEU A CA 1
ATOM 835 C C . LEU A 1 104 ? 23.496 4.960 -31.307 1.00 97.31 104 LEU A C 1
ATOM 837 O O . LEU A 1 104 ? 23.102 4.577 -32.407 1.00 97.31 104 LEU A O 1
ATOM 841 N N . ILE A 1 105 ? 24.778 5.241 -31.068 1.00 97.69 105 ILE A N 1
ATOM 842 C CA . ILE A 1 105 ? 25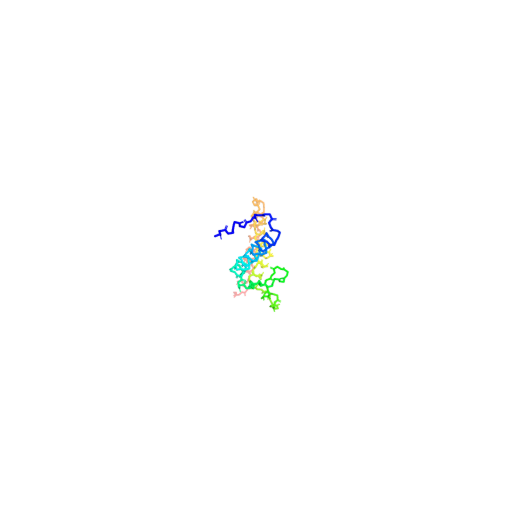.835 5.086 -32.075 1.00 97.69 105 ILE A CA 1
ATOM 843 C C . ILE A 1 105 ? 25.992 3.613 -32.461 1.00 97.69 105 ILE A C 1
ATOM 845 O O . ILE A 1 105 ? 26.032 3.300 -33.650 1.00 97.69 105 ILE A O 1
ATOM 849 N N . LEU A 1 106 ? 26.032 2.701 -31.485 1.00 97.88 106 LEU A N 1
ATOM 850 C CA . LEU A 1 106 ? 26.097 1.261 -31.754 1.00 97.88 106 LEU A CA 1
ATOM 851 C C . LEU A 1 106 ? 24.905 0.786 -32.591 1.00 97.88 106 LEU A C 1
ATOM 853 O O . LEU A 1 106 ? 25.090 0.065 -33.571 1.00 97.88 106 LEU A O 1
ATOM 857 N N . LEU A 1 107 ? 23.697 1.232 -32.243 1.00 97.69 107 LEU A N 1
ATOM 858 C CA . LEU A 1 107 ? 22.484 0.962 -33.013 1.00 97.69 107 LEU A CA 1
ATOM 859 C C . LEU A 1 107 ? 22.577 1.515 -34.436 1.00 97.69 107 LEU A C 1
ATOM 861 O O . LEU A 1 107 ? 22.252 0.805 -35.383 1.00 97.69 107 LEU A O 1
ATOM 865 N N . ALA A 1 108 ? 23.053 2.747 -34.606 1.00 97.38 108 ALA A N 1
ATOM 866 C CA . ALA A 1 108 ? 23.208 3.363 -35.919 1.00 97.38 108 ALA A CA 1
ATOM 867 C C . ALA A 1 108 ? 24.206 2.595 -36.800 1.00 97.38 108 ALA A C 1
ATOM 869 O O . ALA A 1 108 ? 23.924 2.343 -37.973 1.00 97.38 108 ALA A O 1
ATOM 870 N N . VAL A 1 109 ? 25.343 2.173 -36.240 1.00 97.81 109 VAL A N 1
ATOM 871 C CA . VAL A 1 109 ? 26.341 1.352 -36.946 1.00 97.81 109 VAL A CA 1
ATOM 872 C C . VAL A 1 109 ? 25.746 0.002 -37.336 1.00 97.81 109 VAL A C 1
ATOM 874 O O . VAL A 1 109 ? 25.848 -0.401 -38.493 1.00 97.81 109 VAL A O 1
ATOM 877 N N . LEU A 1 110 ? 25.074 -0.673 -36.404 1.00 97.81 110 LEU A N 1
ATOM 878 C CA . LEU A 1 110 ? 24.452 -1.970 -36.652 1.00 97.81 110 LEU A CA 1
ATOM 879 C C . LEU A 1 110 ? 23.382 -1.882 -37.748 1.00 97.81 110 LEU A C 1
ATOM 881 O O . LEU A 1 110 ? 23.392 -2.680 -38.682 1.00 97.81 110 LEU A O 1
ATOM 885 N N . MET A 1 111 ? 22.515 -0.870 -37.692 1.00 97.12 111 MET A N 1
ATOM 886 C CA . MET A 1 111 ? 21.503 -0.627 -38.724 1.00 97.12 111 MET A CA 1
ATOM 887 C C . MET A 1 111 ? 22.131 -0.282 -40.077 1.00 97.12 111 MET A C 1
ATOM 889 O O . MET A 1 111 ? 21.634 -0.731 -41.106 1.00 97.12 111 MET A O 1
ATOM 893 N N . SER A 1 112 ? 23.243 0.456 -40.093 1.00 96.38 112 SER A N 1
ATOM 894 C CA . SER A 1 112 ? 23.973 0.768 -41.329 1.00 96.38 112 SER A CA 1
ATOM 895 C C . SER A 1 112 ? 24.561 -0.488 -41.974 1.00 96.38 112 SER A C 1
ATOM 897 O O . SER A 1 112 ? 24.468 -0.658 -43.188 1.00 96.38 112 SER A O 1
ATOM 899 N N . ILE A 1 113 ? 25.118 -1.400 -41.172 1.00 97.44 113 ILE A N 1
ATOM 900 C CA . ILE A 1 113 ? 25.631 -2.691 -41.652 1.00 97.44 113 ILE A CA 1
ATOM 901 C C . ILE A 1 113 ? 24.488 -3.547 -42.204 1.00 97.44 113 ILE A C 1
ATOM 903 O O . ILE A 1 113 ? 24.599 -4.078 -43.306 1.00 97.44 113 ILE A O 1
ATOM 907 N N . LEU A 1 114 ? 23.377 -3.656 -41.470 1.00 97.06 114 LEU A N 1
ATOM 908 C CA . LEU A 1 114 ? 22.204 -4.408 -41.921 1.00 97.06 114 LEU A CA 1
ATOM 909 C C . LEU A 1 114 ? 21.633 -3.847 -43.226 1.00 97.06 114 LEU A C 1
ATOM 911 O O . LEU A 1 114 ? 21.294 -4.615 -44.119 1.00 97.06 114 LEU A O 1
ATOM 915 N N . TYR A 1 115 ? 21.569 -2.523 -43.361 1.00 96.38 115 TYR A N 1
ATOM 916 C CA . TYR A 1 115 ? 21.124 -1.868 -44.588 1.00 96.38 115 TYR A CA 1
ATOM 917 C C . TYR A 1 115 ? 22.029 -2.195 -45.782 1.00 96.38 115 TYR A C 1
ATOM 919 O O . TYR A 1 115 ? 21.530 -2.457 -46.872 1.00 96.38 115 TYR A O 1
ATOM 927 N N . LEU A 1 116 ? 23.349 -2.220 -45.579 1.00 95.69 116 LEU A N 1
ATOM 928 C CA . LEU A 1 116 ? 24.302 -2.599 -46.624 1.00 95.69 116 LEU A CA 1
ATOM 929 C C . LEU A 1 116 ? 24.225 -4.084 -46.995 1.00 95.69 116 LEU A C 1
ATOM 931 O O . LEU A 1 116 ? 24.487 -4.413 -48.141 1.00 95.69 116 LEU A O 1
ATOM 935 N N . LEU A 1 117 ? 23.881 -4.965 -46.052 1.00 95.50 117 LEU A N 1
ATOM 936 C CA . LEU A 1 117 ? 23.698 -6.400 -46.305 1.00 95.50 117 LEU A CA 1
ATOM 937 C C . LEU A 1 117 ? 22.360 -6.730 -46.977 1.00 95.50 117 LEU A C 1
ATOM 939 O O . LEU A 1 117 ? 22.258 -7.731 -47.679 1.00 95.50 117 LEU A O 1
ATOM 943 N N . ALA A 1 118 ? 21.326 -5.933 -46.712 1.00 90.81 118 ALA A N 1
ATOM 944 C CA . ALA A 1 118 ? 19.995 -6.107 -47.289 1.00 90.81 118 ALA A CA 1
ATOM 945 C C . ALA A 1 118 ? 19.857 -5.492 -48.693 1.00 90.81 118 ALA A C 1
ATOM 947 O O . ALA A 1 118 ? 18.853 -5.736 -49.364 1.00 90.81 118 ALA A O 1
ATOM 948 N N . ARG A 1 119 ? 20.830 -4.674 -49.106 1.00 64.12 119 ARG A N 1
ATOM 949 C CA . ARG A 1 119 ? 20.931 -4.071 -50.436 1.00 64.12 119 ARG A CA 1
ATOM 950 C C . ARG A 1 119 ? 21.759 -4.946 -51.369 1.00 64.12 119 ARG A C 1
ATOM 952 O O . ARG A 1 119 ? 21.378 -5.007 -52.557 1.00 64.12 119 ARG A O 1
#

Radius of gyration: 44.58 Å; Cα contacts (8 Å, |Δi|>4): 25; chains: 1; bounding box: 88×37×124 Å

Organism: N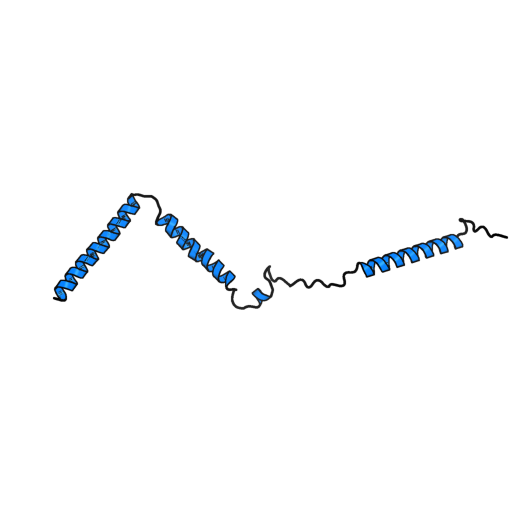CBI:txid3402707

Solvent-accessible surface area (backbone atoms only — not comparable to full-atom values): 7215 Å² total; per-residue (Å²): 137,83,83,77,80,60,88,81,42,69,66,62,48,50,53,52,51,52,51,53,52,52,52,52,50,51,53,51,51,54,51,48,64,70,66,52,75,85,73,79,80,85,71,80,65,56,60,94,84,39,52,51,73,67,72,71,44,95,62,82,54,71,68,57,52,51,51,51,43,43,68,59,51,51,48,49,51,51,53,44,48,51,63,67,71,62,64,83,47,67,68,61,52,49,52,52,52,52,53,50,50,52,51,50,50,53,49,51,52,52,51,51,53,51,51,64,72,77,104

Secondary structure (DSSP, 8-state):
------TT-HHHHHHHHHHHHHHHHHHHHHHHHHHS-------PPEETTEEHHHHH-SS--HHHHHHHHIIIIIHHHHHHIIIII----HHHHHHHHHHHHHHHHHHHHHHHHHHHHH-

pLDDT: mean 85.12, std 11.31, range [43.59, 97.88]

Foldseek 3Di:
DPPPDDPPDPVVVVVVVVVVVVVVVVVVVVVCVVPPDPDDDPDQDADVNHGPVQVPDPDHDPVVVVVVCCVPPVVVVVCCCCVPVVVVDPVVVVVVVVVVVVVVVVVVVVVVVVVVVVD